Protein AF-A0A0D2PT07-F1 (afdb_monomer)

Solvent-accessible surface area (backbone atoms only — not comparable to full-atom values): 9244 Å² total; per-residue (Å²): 133,75,78,53,49,81,60,94,60,36,33,34,34,58,67,49,79,85,45,40,69,61,52,50,61,51,51,68,36,67,68,51,22,64,64,72,71,50,78,79,70,55,71,68,54,47,50,54,48,54,53,52,47,72,68,35,89,48,39,50,53,30,33,30,25,41,49,89,58,49,68,100,72,90,54,81,89,57,85,56,66,89,17,54,32,32,35,40,39,37,38,51,75,45,87,92,42,73,34,35,30,42,46,48,77,49,70,70,39,73,93,58,53,93,74,54,48,70,60,52,53,52,52,52,50,50,54,50,36,34,76,76,63,59,36,81,43,80,44,69,90,73,59,92,85,35,60,69,59,52,54,58,53,61,77,77,111

Mean predicted aligned error: 4.1 Å

Sequence (157 aa):
MGVSLEGQKVIMVPYMEAHVPKYHLWMQDPALLQATGSEPLSLQQEYDMQLSWNQDPLKKTFIILDKEMVGEKFVHVNPHVEAMVGDVNIYMNDLDDPQLAEVEIMIAEPKSRGKGLGKESVLMMMAYAVQNFRIHVFRAKIGASNGSSLRLQGDFL

Structure (mmCIF, N/CA/C/O backbone):
data_AF-A0A0D2PT07-F1
#
_entry.id   AF-A0A0D2PT07-F1
#
loop_
_atom_site.group_PDB
_atom_site.id
_atom_site.type_symbol
_atom_site.label_atom_id
_atom_site.label_alt_id
_atom_site.label_comp_id
_atom_site.label_asym_id
_atom_site.label_entity_id
_atom_site.label_seq_id
_atom_site.pdbx_PDB_ins_code
_atom_site.Cartn_x
_atom_site.Cartn_y
_atom_site.Cartn_z
_atom_site.occupancy
_atom_site.B_iso_or_equiv
_atom_site.auth_seq_id
_atom_site.auth_comp_id
_atom_site.auth_asym_id
_atom_site.auth_atom_id
_atom_site.pdbx_PDB_model_num
ATOM 1 N N . MET A 1 1 ? -3.272 8.995 -14.478 1.00 45.97 1 MET A N 1
ATOM 2 C CA . MET A 1 1 ? -4.200 9.003 -13.327 1.00 45.97 1 MET A CA 1
ATOM 3 C C . MET A 1 1 ? -4.766 7.605 -13.192 1.00 45.97 1 MET A C 1
ATOM 5 O O . MET A 1 1 ? -5.339 7.118 -14.158 1.00 45.97 1 MET A O 1
ATOM 9 N N . GLY A 1 2 ? -4.514 6.935 -12.067 1.00 62.28 2 GLY A N 1
ATOM 10 C CA . GLY A 1 2 ? -5.109 5.626 -11.792 1.00 62.28 2 GLY A CA 1
ATOM 11 C C . GLY A 1 2 ? -6.587 5.771 -11.434 1.00 62.28 2 GLY A C 1
ATOM 12 O O . GLY A 1 2 ? -6.987 6.784 -10.864 1.00 62.28 2 GLY A O 1
ATOM 13 N N . VAL A 1 3 ? -7.392 4.777 -11.793 1.00 82.50 3 VAL A N 1
ATOM 14 C CA . VAL A 1 3 ? -8.805 4.689 -11.406 1.00 82.50 3 VAL A CA 1
ATOM 15 C C . VAL A 1 3 ? -8.875 4.060 -10.013 1.00 82.50 3 VAL A C 1
ATOM 17 O O . VAL A 1 3 ? -8.131 3.120 -9.738 1.00 82.50 3 VAL A O 1
ATOM 20 N N . SER A 1 4 ? -9.727 4.573 -9.123 1.00 94.38 4 SER A N 1
ATOM 21 C CA . SER A 1 4 ? -9.978 3.924 -7.828 1.00 94.38 4 SER A CA 1
ATOM 22 C C . SER A 1 4 ? -10.775 2.633 -8.018 1.00 94.38 4 SER A C 1
ATOM 24 O O . SER A 1 4 ? -11.630 2.555 -8.897 1.00 94.38 4 SER A O 1
ATOM 26 N N . LEU A 1 5 ? -10.534 1.641 -7.169 1.00 95.44 5 LEU A N 1
ATOM 27 C CA . LEU A 1 5 ? -11.225 0.357 -7.195 1.00 95.44 5 LEU A CA 1
ATOM 28 C C . LEU A 1 5 ? -12.145 0.261 -5.983 1.00 95.44 5 LEU A C 1
ATOM 30 O O . LEU A 1 5 ? -11.706 0.466 -4.854 1.00 95.44 5 LEU A O 1
ATOM 34 N N . GLU A 1 6 ? -13.414 -0.060 -6.205 1.00 96.00 6 GLU A N 1
ATOM 35 C CA . GLU A 1 6 ? -14.400 -0.173 -5.133 1.00 96.00 6 GLU A CA 1
ATOM 36 C C . GLU A 1 6 ? -14.762 -1.629 -4.863 1.00 96.00 6 GLU A C 1
ATOM 38 O O . GLU A 1 6 ? -15.155 -2.369 -5.764 1.00 96.00 6 GLU A O 1
ATOM 43 N N . GLY A 1 7 ? -14.644 -2.017 -3.599 1.00 95.94 7 GLY A N 1
ATOM 44 C CA . GLY A 1 7 ? -15.118 -3.278 -3.061 1.00 95.94 7 GLY A CA 1
ATOM 45 C C . GLY A 1 7 ? -16.366 -3.097 -2.197 1.00 95.94 7 GLY A C 1
ATOM 46 O O . GLY A 1 7 ? -17.014 -2.040 -2.160 1.00 95.94 7 GLY A O 1
ATOM 47 N N . GLN A 1 8 ? -16.692 -4.162 -1.474 1.00 96.50 8 GLN A N 1
ATOM 48 C CA . GLN A 1 8 ? -17.765 -4.204 -0.495 1.00 96.50 8 GLN A CA 1
ATOM 49 C C . GLN A 1 8 ? -17.417 -3.404 0.767 1.00 96.50 8 GLN A C 1
ATOM 51 O O . GLN A 1 8 ? -18.233 -2.587 1.192 1.00 96.50 8 GLN A O 1
ATOM 56 N N . LYS A 1 9 ? -16.232 -3.616 1.359 1.00 96.88 9 LYS A N 1
ATOM 57 C CA . LYS A 1 9 ? -15.784 -2.929 2.589 1.00 96.88 9 LYS A CA 1
ATOM 58 C C . LYS A 1 9 ? -14.622 -1.971 2.359 1.00 96.88 9 LYS A C 1
ATOM 60 O O . LYS A 1 9 ? -14.362 -1.119 3.204 1.00 96.88 9 LYS A O 1
ATOM 65 N N . VAL A 1 10 ? -13.915 -2.123 1.244 1.00 97.81 10 VAL A N 1
ATOM 66 C CA . VAL A 1 10 ? -12.715 -1.347 0.925 1.00 97.81 10 VAL A CA 1
ATOM 67 C C . VAL A 1 10 ? -12.952 -0.475 -0.299 1.00 97.81 10 VAL A C 1
ATOM 69 O O . VAL A 1 10 ? -13.613 -0.884 -1.252 1.00 97.81 10 VAL A O 1
ATOM 72 N N . ILE A 1 11 ? -12.361 0.717 -0.299 1.00 97.75 11 ILE A N 1
ATOM 73 C CA . ILE A 1 11 ? -12.084 1.460 -1.529 1.00 97.75 11 ILE A CA 1
ATOM 74 C C . ILE A 1 11 ? -10.569 1.618 -1.649 1.00 97.75 11 ILE A C 1
ATOM 76 O O . ILE A 1 11 ? -9.919 2.029 -0.694 1.00 97.75 11 ILE A O 1
ATOM 80 N N . MET A 1 12 ? -9.993 1.281 -2.800 1.00 97.81 12 MET A N 1
ATOM 81 C CA . MET A 1 12 ? -8.566 1.445 -3.077 1.00 97.81 12 MET A CA 1
ATOM 82 C C . MET A 1 12 ? -8.366 2.649 -3.995 1.00 97.81 12 MET A C 1
ATOM 84 O O . MET A 1 12 ? -8.836 2.649 -5.133 1.00 97.81 12 MET A O 1
ATOM 88 N N . VAL A 1 13 ? -7.672 3.681 -3.521 1.00 97.38 13 VAL A N 1
ATOM 89 C CA . VAL A 1 13 ? -7.354 4.892 -4.297 1.00 97.38 13 VAL A CA 1
ATOM 90 C C . VAL A 1 13 ? -5.866 4.926 -4.649 1.00 97.38 13 VAL A C 1
ATOM 92 O O . VAL A 1 13 ? -5.064 4.377 -3.895 1.00 97.38 13 VAL A O 1
ATOM 95 N N . PRO A 1 14 ? -5.451 5.539 -5.773 1.00 96.12 14 PRO A N 1
ATOM 96 C CA . PRO A 1 14 ? -4.029 5.698 -6.074 1.00 96.12 14 PRO A CA 1
ATOM 97 C C . PRO A 1 14 ? -3.280 6.375 -4.920 1.00 96.12 14 PRO A C 1
ATOM 99 O O . PRO A 1 14 ? -3.836 7.242 -4.243 1.00 96.12 14 PRO A O 1
ATOM 102 N N . TYR A 1 15 ? -2.012 6.024 -4.706 1.00 96.88 15 TYR A N 1
ATOM 103 C CA . TYR A 1 15 ? -1.189 6.734 -3.729 1.00 96.88 15 TYR A CA 1
ATOM 104 C C . TYR A 1 15 ? -0.873 8.155 -4.223 1.00 96.88 15 TYR A C 1
ATOM 106 O O . TYR A 1 15 ? -0.338 8.354 -5.310 1.00 96.88 15 TYR A O 1
ATOM 114 N N . MET A 1 16 ? -1.227 9.168 -3.435 1.00 95.94 16 MET A N 1
ATOM 115 C CA . MET A 1 16 ? -1.197 10.587 -3.801 1.00 95.94 16 MET A CA 1
ATOM 116 C C . MET A 1 16 ? -0.335 11.326 -2.787 1.00 95.94 16 MET A C 1
ATOM 118 O O . MET A 1 16 ? -0.230 10.896 -1.642 1.00 95.94 16 MET A O 1
ATOM 122 N N . GLU A 1 17 ? 0.203 12.473 -3.187 1.00 97.00 17 GLU A N 1
ATOM 123 C CA . GLU A 1 17 ? 1.015 13.338 -2.325 1.00 97.00 17 GLU A CA 1
ATOM 124 C C . GLU A 1 17 ? 0.300 13.677 -1.002 1.00 97.00 17 GLU A C 1
ATOM 126 O O . GLU A 1 17 ? 0.893 13.603 0.069 1.00 97.00 17 GLU A O 1
ATOM 131 N N . ALA A 1 18 ? -1.014 13.926 -1.046 1.00 97.81 18 ALA A N 1
ATOM 132 C CA . ALA A 1 18 ? -1.830 14.228 0.135 1.00 97.81 18 ALA A CA 1
ATOM 133 C C . ALA A 1 18 ? -1.881 13.102 1.192 1.00 97.81 18 ALA A C 1
ATOM 135 O O . ALA A 1 18 ? -2.223 13.361 2.344 1.00 97.81 18 ALA A O 1
ATOM 136 N N . HIS A 1 19 ? -1.551 11.860 0.824 1.00 98.38 19 HIS A N 1
ATOM 137 C CA . HIS A 1 19 ? -1.497 10.725 1.750 1.00 98.38 19 HIS A CA 1
ATOM 138 C C . HIS A 1 19 ? -0.179 10.666 2.537 1.00 98.38 19 HIS A C 1
ATOM 140 O O . HIS A 1 19 ? -0.147 10.086 3.625 1.00 98.38 19 HIS A O 1
ATOM 146 N N . VAL A 1 20 ? 0.892 11.277 2.015 1.00 98.56 20 VAL A N 1
ATOM 147 C CA . VAL A 1 20 ? 2.257 11.170 2.552 1.00 98.56 20 VAL A CA 1
ATOM 148 C C . VAL A 1 20 ? 2.349 11.594 4.023 1.00 98.56 20 VAL A C 1
ATOM 150 O O . VAL A 1 20 ? 2.922 10.834 4.801 1.00 98.56 20 VAL A O 1
ATOM 153 N N . PRO A 1 21 ? 1.746 12.713 4.484 1.00 98.62 21 PRO A N 1
ATOM 154 C CA . PRO A 1 21 ? 1.834 13.092 5.894 1.00 98.62 21 PRO A CA 1
ATOM 155 C C . PRO A 1 21 ? 1.265 12.038 6.850 1.00 98.62 21 PRO A C 1
ATOM 157 O O . PRO A 1 21 ? 1.862 11.765 7.887 1.00 98.62 21 PRO A O 1
ATOM 160 N N . LYS A 1 22 ? 0.126 11.418 6.507 1.00 98.38 22 LYS A N 1
ATOM 161 C CA . LYS A 1 22 ? -0.481 10.372 7.343 1.00 98.38 22 LYS A CA 1
ATOM 162 C C . LYS A 1 22 ? 0.324 9.077 7.286 1.00 98.38 22 LYS A C 1
ATOM 164 O O . LYS A 1 22 ? 0.542 8.458 8.322 1.00 98.38 22 LYS A O 1
ATOM 169 N N . TYR A 1 23 ? 0.793 8.700 6.098 1.00 98.12 23 TYR A N 1
ATOM 170 C CA . TYR A 1 23 ? 1.650 7.531 5.916 1.00 98.12 23 TYR A CA 1
ATOM 171 C C . TYR A 1 23 ? 2.942 7.651 6.737 1.00 98.12 23 TYR A C 1
ATOM 173 O O . TYR A 1 23 ? 3.295 6.735 7.475 1.00 98.12 23 TYR A O 1
ATOM 181 N N . HIS A 1 24 ? 3.584 8.823 6.701 1.00 98.19 24 HIS A N 1
ATOM 182 C CA . HIS A 1 24 ? 4.773 9.118 7.494 1.00 98.19 24 HIS A CA 1
ATOM 183 C C . HIS A 1 24 ? 4.518 8.953 8.999 1.00 98.19 24 HIS A C 1
ATOM 185 O O . HIS A 1 24 ? 5.350 8.379 9.693 1.00 98.19 24 HIS A O 1
ATOM 191 N N . LEU A 1 25 ? 3.357 9.387 9.511 1.00 97.94 25 LEU A N 1
ATOM 192 C CA . LEU A 1 25 ? 2.992 9.164 10.917 1.00 97.94 25 LEU A CA 1
ATOM 193 C C . LEU A 1 25 ? 2.892 7.673 11.265 1.00 97.94 25 LEU A C 1
ATOM 195 O O . LEU A 1 25 ? 3.312 7.280 12.350 1.00 97.94 25 LEU A O 1
ATOM 199 N N . TRP A 1 26 ? 2.374 6.830 10.366 1.00 97.62 26 TRP A N 1
ATOM 200 C CA . TRP A 1 26 ? 2.376 5.379 10.576 1.00 97.62 26 TRP A CA 1
ATOM 201 C C . TRP A 1 26 ? 3.793 4.803 10.584 1.00 97.62 26 TRP A C 1
ATOM 203 O O . TRP A 1 26 ? 4.107 3.971 11.430 1.00 97.62 26 TRP A O 1
ATOM 213 N N . MET A 1 27 ? 4.668 5.276 9.696 1.00 97.06 27 MET A N 1
ATOM 214 C CA . MET A 1 27 ? 6.066 4.833 9.619 1.00 97.06 27 MET A CA 1
ATOM 215 C C . MET A 1 27 ? 6.952 5.370 10.756 1.00 97.06 27 MET A C 1
ATOM 217 O O . MET A 1 27 ? 8.147 5.093 10.788 1.00 97.06 27 MET A O 1
ATOM 221 N N . GLN A 1 28 ? 6.384 6.086 11.731 1.00 96.62 28 GLN A N 1
ATOM 222 C CA . GLN A 1 28 ? 7.047 6.368 13.008 1.00 96.62 28 GLN A CA 1
ATOM 223 C C . GLN A 1 28 ? 6.802 5.278 14.067 1.00 96.62 28 GLN A C 1
ATOM 225 O O . GLN A 1 28 ? 7.470 5.289 15.099 1.00 96.62 28 GLN A O 1
ATOM 230 N N . ASP A 1 29 ? 5.872 4.339 13.842 1.00 96.75 29 ASP A N 1
ATOM 231 C CA . ASP A 1 29 ? 5.606 3.223 14.758 1.00 96.75 29 ASP A CA 1
ATOM 232 C C . ASP A 1 29 ? 6.631 2.086 14.549 1.00 96.75 29 ASP A C 1
ATOM 234 O O . ASP A 1 29 ? 6.618 1.435 13.496 1.00 96.75 29 ASP A O 1
ATOM 238 N N . PRO A 1 30 ? 7.483 1.770 15.547 1.00 95.31 30 PRO A N 1
ATOM 239 C CA . PRO A 1 30 ? 8.466 0.693 15.439 1.00 95.31 30 PRO A CA 1
ATOM 240 C C . PRO A 1 30 ? 7.851 -0.680 15.152 1.00 95.31 30 PRO A C 1
ATOM 242 O O . PRO A 1 30 ? 8.476 -1.506 14.489 1.00 95.31 30 PRO A O 1
ATOM 245 N N . ALA A 1 31 ? 6.632 -0.943 15.636 1.00 92.38 31 ALA A N 1
ATOM 246 C CA . ALA A 1 31 ? 5.959 -2.212 15.392 1.00 92.38 31 ALA A CA 1
ATOM 247 C C . ALA A 1 31 ? 5.520 -2.343 13.928 1.00 92.38 31 ALA A C 1
ATOM 249 O O . ALA A 1 31 ? 5.577 -3.441 13.372 1.00 92.38 31 ALA A O 1
ATOM 250 N N . LEU A 1 32 ? 5.108 -1.236 13.296 1.00 93.62 32 LEU A N 1
ATOM 251 C CA . LEU A 1 32 ? 4.794 -1.216 11.867 1.00 93.62 32 LEU A CA 1
ATOM 252 C C . LEU A 1 32 ? 6.06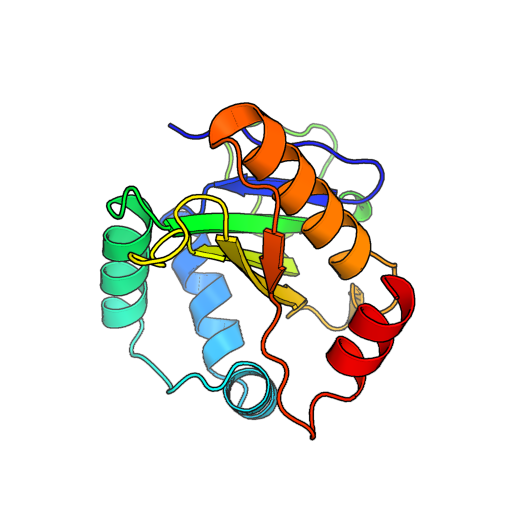1 -1.372 11.032 1.00 93.62 32 LEU A C 1
ATOM 254 O O . LEU A 1 32 ? 6.099 -2.282 10.211 1.00 93.62 32 LEU A O 1
ATOM 258 N N . LEU A 1 33 ? 7.107 -0.586 11.313 1.00 93.88 33 LEU A N 1
ATOM 259 C CA . LEU A 1 33 ? 8.404 -0.692 10.632 1.00 93.88 33 LEU A CA 1
ATOM 260 C C . LEU A 1 33 ? 8.953 -2.124 10.673 1.00 93.88 33 LEU A C 1
ATOM 262 O O . LEU A 1 33 ? 9.329 -2.686 9.646 1.00 93.88 33 LEU A O 1
ATOM 266 N N . GLN A 1 34 ? 8.919 -2.767 11.845 1.00 92.00 34 GLN A N 1
ATOM 267 C CA . GLN A 1 34 ? 9.346 -4.157 11.986 1.00 92.00 34 GLN A CA 1
ATOM 268 C C . GLN A 1 34 ? 8.465 -5.124 11.178 1.00 92.00 34 GLN A C 1
ATOM 270 O O . GLN A 1 34 ? 8.978 -6.065 10.572 1.00 92.00 34 GLN A O 1
ATOM 275 N N . ALA A 1 35 ? 7.143 -4.933 11.187 1.00 88.81 35 ALA A N 1
ATOM 276 C CA . ALA A 1 35 ? 6.205 -5.823 10.507 1.00 88.81 35 ALA A CA 1
ATOM 277 C C . ALA A 1 35 ? 6.273 -5.720 8.975 1.00 88.81 35 ALA A C 1
ATOM 279 O O . ALA A 1 35 ? 5.987 -6.715 8.302 1.00 88.81 35 ALA A O 1
ATOM 280 N N . THR A 1 36 ? 6.637 -4.548 8.448 1.00 89.31 36 THR A N 1
ATOM 281 C CA . THR A 1 36 ? 6.828 -4.287 7.013 1.00 89.31 36 THR A CA 1
ATOM 282 C C . THR A 1 36 ? 8.275 -4.478 6.557 1.00 89.31 36 THR A C 1
ATOM 284 O O . THR A 1 36 ? 8.522 -4.539 5.359 1.00 89.31 36 THR A O 1
ATOM 287 N N . GLY A 1 37 ? 9.233 -4.594 7.485 1.00 89.62 37 GLY A N 1
ATOM 288 C CA . GLY A 1 37 ? 10.663 -4.623 7.163 1.00 89.62 37 GLY A CA 1
ATOM 289 C C . GLY A 1 37 ? 11.186 -3.282 6.636 1.00 89.62 37 GLY A C 1
ATOM 290 O O . GLY A 1 37 ? 12.148 -3.265 5.871 1.00 89.62 37 GLY A O 1
ATOM 291 N N . SER A 1 38 ? 10.530 -2.180 7.008 1.00 91.31 38 SER A N 1
ATOM 292 C CA . SER A 1 38 ? 10.876 -0.825 6.577 1.00 91.31 38 SER A CA 1
ATOM 293 C C . SER A 1 38 ? 11.848 -0.160 7.548 1.00 91.31 38 SER A C 1
ATOM 295 O O . SER A 1 38 ? 11.809 -0.402 8.753 1.00 91.31 38 SER A O 1
ATOM 297 N N . GLU A 1 39 ? 12.656 0.757 7.025 1.00 92.88 39 GLU A N 1
ATOM 298 C CA . GLU A 1 39 ? 13.465 1.684 7.819 1.00 92.88 39 GLU A CA 1
ATOM 299 C C . GLU A 1 39 ? 12.742 3.035 7.945 1.00 92.88 39 GLU A C 1
ATOM 301 O O . GLU A 1 39 ? 12.020 3.427 7.023 1.00 92.88 39 GLU A O 1
ATOM 306 N N . PRO A 1 40 ? 12.923 3.773 9.054 1.00 95.25 40 PRO A N 1
ATOM 307 C CA . PRO A 1 40 ? 12.315 5.085 9.215 1.00 95.25 40 PRO A CA 1
ATOM 308 C C . PRO A 1 40 ? 12.902 6.083 8.209 1.00 95.25 40 PRO A C 1
ATOM 310 O O . PRO A 1 40 ? 14.120 6.191 8.047 1.00 95.25 40 PRO A O 1
ATOM 313 N N . LEU A 1 41 ? 12.028 6.863 7.578 1.00 97.38 41 LEU A N 1
ATOM 31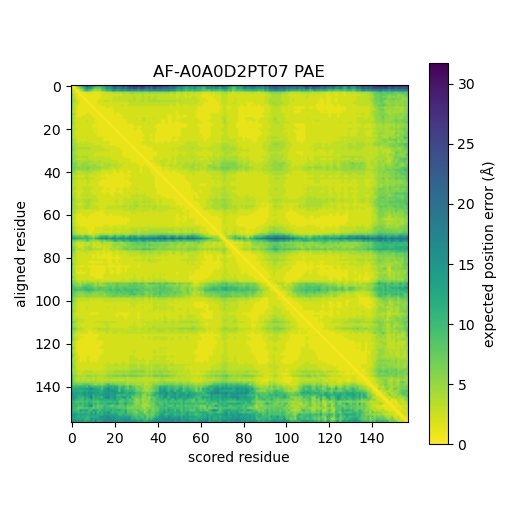4 C CA . LEU A 1 41 ? 12.392 7.914 6.632 1.00 97.38 41 LEU A CA 1
ATOM 315 C C . LEU A 1 41 ? 12.014 9.292 7.177 1.00 97.38 41 LEU A C 1
ATOM 317 O O . LEU A 1 41 ? 11.081 9.441 7.963 1.00 97.38 41 LEU A O 1
ATOM 321 N N . SER A 1 42 ? 12.726 10.331 6.743 1.00 98.12 42 SER A N 1
ATOM 322 C CA . SER A 1 42 ? 12.257 11.709 6.916 1.00 98.12 42 SER A CA 1
ATOM 323 C C . SER A 1 42 ? 11.034 11.970 6.035 1.00 98.12 42 SER A C 1
ATOM 325 O O . SER A 1 42 ? 10.872 11.352 4.985 1.00 98.12 42 SER A O 1
ATOM 327 N N . LEU A 1 43 ? 10.204 12.945 6.412 1.00 98.25 43 LEU A N 1
ATOM 328 C CA . LEU A 1 43 ? 9.022 13.309 5.625 1.00 98.25 43 LEU A CA 1
ATOM 329 C C . LEU A 1 43 ? 9.361 13.643 4.159 1.00 98.25 43 LEU A C 1
ATOM 331 O O . LEU A 1 43 ? 8.609 13.279 3.263 1.00 98.25 43 LEU A O 1
ATOM 335 N N . GLN A 1 44 ? 10.500 14.295 3.900 1.00 98.38 44 GLN A N 1
ATOM 336 C CA . GLN A 1 44 ? 10.933 14.581 2.528 1.00 98.38 44 GLN A CA 1
ATOM 337 C C . GLN A 1 44 ? 11.256 13.297 1.753 1.00 98.38 44 GLN A C 1
ATOM 339 O O . GLN A 1 44 ? 10.839 13.155 0.609 1.00 98.38 44 GLN A O 1
ATOM 344 N N . GLN A 1 45 ? 11.936 12.339 2.386 1.00 98.19 45 GLN A N 1
ATOM 345 C CA . GLN A 1 45 ? 12.217 11.043 1.765 1.00 98.19 45 GLN A CA 1
ATOM 346 C C . GLN A 1 45 ? 10.933 10.256 1.470 1.00 98.19 45 GLN A C 1
ATOM 348 O O . GLN A 1 45 ? 10.887 9.553 0.468 1.00 98.19 45 GLN A O 1
ATOM 353 N N . GLU A 1 46 ? 9.883 10.390 2.286 1.00 98.12 46 GLU A N 1
ATOM 354 C CA . GLU A 1 46 ? 8.574 9.780 2.000 1.00 98.12 46 GLU A CA 1
ATOM 355 C C . GLU A 1 46 ? 7.920 10.380 0.746 1.00 98.12 46 GLU A C 1
ATOM 357 O O . GLU A 1 46 ? 7.364 9.643 -0.070 1.00 98.12 46 GLU A O 1
ATOM 362 N N . TYR A 1 47 ? 8.027 11.700 0.542 1.00 98.44 47 TYR A N 1
ATOM 363 C CA . TYR A 1 47 ? 7.590 12.338 -0.707 1.00 98.44 47 TYR A CA 1
ATOM 364 C C . TYR A 1 47 ? 8.392 11.832 -1.911 1.00 98.44 47 TYR A C 1
ATOM 366 O O . TYR A 1 47 ? 7.808 11.485 -2.939 1.00 98.44 47 TYR A O 1
ATOM 374 N N . ASP A 1 48 ? 9.716 11.734 -1.777 1.00 98.06 48 ASP A N 1
ATOM 375 C CA . ASP A 1 48 ? 10.586 11.243 -2.849 1.00 98.06 48 ASP A CA 1
ATOM 376 C C . ASP A 1 48 ? 10.259 9.775 -3.198 1.00 98.06 48 ASP A C 1
ATOM 378 O O . ASP A 1 48 ? 10.149 9.412 -4.374 1.00 98.06 48 ASP A O 1
ATOM 382 N N . MET A 1 49 ? 10.019 8.935 -2.182 1.00 96.31 49 MET A N 1
ATOM 383 C CA . MET A 1 49 ? 9.589 7.544 -2.353 1.00 96.31 49 MET A CA 1
ATOM 384 C C . MET A 1 49 ? 8.222 7.455 -3.027 1.00 96.31 49 MET A C 1
ATOM 386 O O . MET A 1 49 ? 8.081 6.727 -4.011 1.00 96.31 49 MET A O 1
ATOM 390 N N . GLN A 1 50 ? 7.236 8.227 -2.565 1.00 97.06 50 GLN A N 1
ATOM 391 C CA . GLN A 1 50 ? 5.900 8.267 -3.157 1.00 97.06 50 GLN A CA 1
ATOM 392 C C . GLN A 1 50 ? 5.941 8.638 -4.644 1.00 97.06 50 GLN A C 1
ATOM 394 O O . GLN A 1 50 ? 5.260 8.001 -5.455 1.00 97.06 50 GLN A O 1
ATOM 399 N N . LEU A 1 51 ? 6.761 9.624 -5.016 1.00 96.81 51 LEU A N 1
ATOM 400 C CA . LEU A 1 51 ? 6.952 10.009 -6.410 1.00 96.81 51 LEU A CA 1
ATOM 401 C C . LEU A 1 51 ? 7.592 8.873 -7.216 1.00 96.81 51 LEU A C 1
ATOM 403 O O . LEU A 1 51 ? 7.091 8.534 -8.290 1.00 96.81 51 LEU A O 1
ATOM 407 N N . SER A 1 52 ? 8.652 8.255 -6.685 1.00 96.44 52 SER A N 1
ATOM 408 C CA . SER A 1 52 ? 9.352 7.151 -7.351 1.00 96.44 52 SER A CA 1
ATOM 409 C C . SER A 1 52 ? 8.432 5.951 -7.613 1.00 96.44 52 SER A C 1
ATOM 411 O O . SER A 1 52 ? 8.403 5.424 -8.723 1.00 96.44 52 SER A O 1
ATOM 413 N N . TRP A 1 53 ? 7.598 5.571 -6.638 1.00 94.56 53 TRP A N 1
ATOM 414 C CA . TRP A 1 53 ? 6.676 4.439 -6.760 1.00 94.56 53 TRP A CA 1
ATOM 415 C C . TRP A 1 53 ? 5.565 4.706 -7.771 1.00 94.56 53 TRP A C 1
ATOM 417 O O . TRP A 1 53 ? 5.143 3.796 -8.477 1.00 94.56 53 TRP A O 1
ATOM 427 N N . ASN A 1 54 ? 5.103 5.953 -7.869 1.00 92.56 54 ASN A N 1
ATOM 428 C CA . ASN A 1 54 ? 4.101 6.338 -8.857 1.00 92.56 54 ASN A CA 1
ATOM 429 C C . ASN A 1 54 ? 4.637 6.371 -10.292 1.00 92.56 54 ASN A C 1
ATOM 431 O O . ASN A 1 54 ? 3.860 6.213 -11.236 1.00 92.56 54 ASN A O 1
ATOM 435 N N . GLN A 1 55 ? 5.937 6.608 -10.464 1.00 93.75 55 GLN A N 1
ATOM 436 C CA . GLN A 1 55 ? 6.589 6.642 -11.773 1.00 93.75 55 GLN A CA 1
ATOM 437 C C . GLN A 1 55 ? 7.047 5.259 -12.247 1.00 93.75 55 GLN A C 1
ATOM 439 O O . GLN A 1 55 ? 7.265 5.073 -13.444 1.00 93.75 55 GLN A O 1
ATOM 444 N N . ASP A 1 56 ? 7.157 4.288 -11.341 1.00 94.81 56 ASP A N 1
ATOM 445 C CA . ASP A 1 56 ? 7.555 2.927 -11.673 1.00 94.81 56 ASP A CA 1
ATOM 446 C C . ASP A 1 56 ? 6.430 2.188 -12.441 1.00 94.81 56 ASP A C 1
ATOM 448 O O . ASP A 1 56 ? 5.323 1.977 -11.922 1.00 94.81 56 ASP A O 1
ATOM 452 N N . PRO A 1 57 ? 6.663 1.773 -13.702 1.00 92.25 57 PRO A N 1
ATOM 453 C CA . PRO A 1 57 ? 5.664 1.043 -14.473 1.00 92.25 57 PRO A CA 1
ATOM 454 C C . PRO A 1 57 ? 5.383 -0.355 -13.904 1.00 92.25 57 PRO A C 1
ATOM 456 O O . PRO A 1 57 ? 4.258 -0.832 -14.061 1.00 92.25 57 PRO A O 1
ATOM 459 N N . LEU A 1 58 ? 6.352 -0.971 -13.219 1.00 93.88 58 LEU A N 1
ATOM 460 C CA . LEU A 1 58 ? 6.293 -2.326 -12.667 1.00 93.88 58 LEU A CA 1
ATOM 461 C C . LEU A 1 58 ? 5.801 -2.363 -11.218 1.00 93.88 58 LEU A C 1
ATOM 463 O O . LEU A 1 58 ? 5.578 -3.446 -10.680 1.00 93.88 58 LEU A O 1
ATOM 467 N N . LYS A 1 59 ? 5.580 -1.203 -10.594 1.00 95.25 59 LYS A N 1
ATOM 468 C CA . LYS A 1 59 ? 4.953 -1.089 -9.276 1.00 95.25 59 LYS A CA 1
ATOM 469 C C . LYS A 1 59 ? 3.575 -0.447 -9.384 1.00 95.25 59 LYS A C 1
ATOM 471 O O . LYS A 1 59 ? 3.352 0.477 -10.171 1.00 95.25 59 LYS A O 1
ATOM 476 N N . LYS A 1 60 ? 2.618 -0.920 -8.587 1.00 96.31 60 LYS A N 1
ATOM 477 C CA . LYS A 1 60 ? 1.367 -0.191 -8.330 1.00 96.31 60 LYS A CA 1
ATOM 478 C C . LYS A 1 60 ? 1.106 -0.169 -6.834 1.00 96.31 60 LYS A C 1
ATOM 480 O O . LYS A 1 60 ? 1.130 -1.210 -6.186 1.00 96.31 60 LYS A O 1
ATOM 485 N N . THR A 1 61 ? 0.828 1.021 -6.316 1.00 96.44 61 THR A N 1
ATOM 486 C CA . THR A 1 61 ? 0.497 1.242 -4.908 1.00 96.44 61 THR A CA 1
ATOM 487 C C . THR A 1 61 ? -0.870 1.893 -4.818 1.00 96.44 61 THR A C 1
ATOM 489 O O . THR A 1 61 ? -1.122 2.927 -5.444 1.00 96.44 61 THR A O 1
ATOM 492 N N . PHE A 1 62 ? -1.741 1.297 -4.014 1.00 97.94 62 PHE A N 1
ATOM 493 C CA . PHE A 1 62 ? -3.019 1.886 -3.652 1.00 97.94 62 PHE A CA 1
ATOM 494 C C . PHE A 1 62 ? -3.093 2.099 -2.150 1.00 97.94 62 PHE A C 1
ATOM 496 O O . PHE A 1 62 ? -2.678 1.247 -1.368 1.00 97.94 62 PHE A O 1
ATOM 503 N N . ILE A 1 63 ? -3.697 3.213 -1.761 1.00 98.31 63 ILE A N 1
ATOM 504 C CA . ILE A 1 63 ? -4.140 3.453 -0.398 1.00 98.31 63 ILE A CA 1
ATOM 505 C C . ILE A 1 63 ? -5.495 2.790 -0.194 1.00 98.31 63 ILE A C 1
ATOM 507 O O . ILE A 1 63 ? -6.401 2.912 -1.020 1.00 98.31 63 ILE A O 1
ATOM 511 N N . ILE A 1 64 ? -5.623 2.096 0.927 1.00 98.56 64 ILE A N 1
ATOM 512 C CA . ILE A 1 64 ? -6.832 1.406 1.357 1.00 98.56 64 ILE A CA 1
ATOM 513 C C . ILE A 1 64 ? -7.638 2.367 2.215 1.00 98.56 64 ILE A C 1
ATOM 515 O O . ILE A 1 64 ? -7.146 2.864 3.230 1.00 98.56 64 ILE A O 1
ATOM 519 N N . LEU A 1 65 ? -8.887 2.583 1.828 1.00 98.31 65 LEU A N 1
ATOM 520 C CA . LEU A 1 65 ? -9.886 3.294 2.607 1.00 98.31 65 LEU A CA 1
ATOM 521 C C . LEU A 1 65 ? -10.827 2.286 3.273 1.00 98.31 65 LEU A C 1
ATOM 523 O O . LEU A 1 65 ? -11.315 1.360 2.617 1.00 98.31 65 LEU A O 1
ATOM 527 N N . ASP A 1 66 ? -11.111 2.482 4.560 1.00 97.62 66 ASP A N 1
ATOM 528 C CA . ASP A 1 66 ? -12.206 1.788 5.247 1.00 97.62 66 ASP A CA 1
ATOM 529 C C . ASP A 1 66 ? -13.519 2.463 4.840 1.00 97.62 66 ASP A C 1
ATOM 531 O O . ASP A 1 66 ? -13.749 3.630 5.164 1.00 97.62 66 ASP A O 1
ATOM 535 N N . LYS A 1 67 ? -14.372 1.752 4.094 1.00 95.69 67 LYS A N 1
ATOM 536 C CA . LYS A 1 67 ? -15.599 2.318 3.513 1.00 95.69 67 LYS A CA 1
ATOM 537 C C . LYS A 1 67 ? -16.581 2.809 4.580 1.00 95.69 67 LYS A C 1
ATOM 539 O O . LYS A 1 67 ? -17.352 3.718 4.302 1.00 95.69 67 LYS A O 1
ATOM 544 N N . GLU A 1 68 ? -16.516 2.274 5.802 1.00 94.69 68 GLU A N 1
ATOM 545 C CA . GLU A 1 68 ? -17.307 2.756 6.947 1.00 94.69 68 GLU A CA 1
ATOM 546 C C . GLU A 1 68 ? -16.872 4.149 7.432 1.00 94.69 68 GLU A C 1
ATOM 548 O O . GLU A 1 68 ? -17.623 4.824 8.131 1.00 94.69 68 GLU A O 1
ATOM 553 N N . MET A 1 69 ? -15.650 4.571 7.094 1.00 94.56 69 MET A N 1
ATOM 554 C CA . MET A 1 69 ? -15.075 5.864 7.475 1.00 94.56 69 MET A CA 1
ATOM 555 C C . MET A 1 69 ? -15.153 6.909 6.359 1.00 94.56 69 MET A C 1
ATOM 557 O O . MET A 1 69 ? -14.851 8.077 6.600 1.00 94.56 69 MET A O 1
ATOM 561 N N . VAL A 1 70 ? -15.546 6.506 5.149 1.00 91.88 70 VAL A N 1
ATOM 562 C CA . VAL A 1 70 ? -15.802 7.435 4.047 1.00 91.88 70 VAL A CA 1
ATOM 563 C C . VAL A 1 70 ? -17.111 8.165 4.346 1.00 91.88 70 VAL A C 1
ATOM 565 O O . VAL A 1 70 ? -18.114 7.537 4.679 1.00 91.88 70 VAL A O 1
ATOM 568 N N . GLY A 1 71 ? -17.096 9.499 4.259 1.00 81.81 71 GLY A N 1
ATOM 569 C CA . GLY A 1 71 ? -18.285 10.331 4.464 1.00 81.81 71 GLY A CA 1
ATOM 570 C C . GLY A 1 71 ? -19.388 10.089 3.422 1.00 81.81 71 GLY A C 1
ATOM 571 O O . GLY A 1 71 ? -19.363 9.132 2.655 1.00 81.81 71 GLY A O 1
ATOM 572 N N . GLU A 1 72 ? -20.372 10.990 3.354 1.00 74.56 72 GLU A N 1
ATOM 573 C CA . GLU A 1 72 ? -21.629 10.735 2.626 1.00 74.56 72 GLU A CA 1
ATOM 574 C C . GLU A 1 72 ? -21.475 10.361 1.139 1.00 74.56 72 GLU A C 1
ATOM 576 O O . GLU A 1 72 ? -22.320 9.634 0.613 1.00 74.56 72 GLU A O 1
ATOM 581 N N . LYS A 1 73 ? -20.431 10.834 0.440 1.00 84.94 73 LYS A N 1
ATOM 582 C CA . LYS A 1 73 ? -20.172 10.459 -0.960 1.00 84.94 73 LYS A CA 1
ATOM 583 C C . LYS A 1 73 ? -18.689 10.283 -1.256 1.00 84.94 73 LYS A C 1
ATOM 585 O O . LYS A 1 73 ? -17.897 11.213 -1.112 1.00 84.94 73 LYS A O 1
ATOM 590 N N . PHE A 1 74 ? -18.348 9.107 -1.776 1.00 90.44 74 PHE A N 1
ATOM 591 C CA . PHE A 1 74 ? -17.041 8.856 -2.363 1.00 90.44 74 PHE A CA 1
ATOM 592 C C . PHE A 1 74 ? -16.881 9.624 -3.683 1.00 90.44 74 PHE A C 1
ATOM 594 O O . PHE A 1 74 ? -17.783 9.670 -4.519 1.00 90.44 74 PHE A O 1
ATOM 601 N N . VAL A 1 75 ? -15.709 10.228 -3.863 1.00 90.69 75 VAL A N 1
ATOM 602 C CA . VAL A 1 75 ? -15.312 10.952 -5.076 1.00 90.69 75 VAL A CA 1
ATOM 603 C C . VAL A 1 75 ? -13.926 10.459 -5.473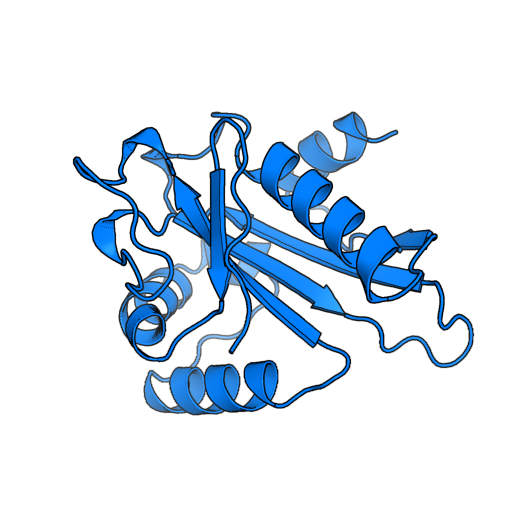 1.00 90.69 75 VAL A C 1
ATOM 605 O O . VAL A 1 75 ? -12.975 10.691 -4.734 1.00 90.69 75 VAL A O 1
ATOM 608 N N . HIS A 1 76 ? -13.799 9.815 -6.635 1.00 86.75 76 HIS A N 1
ATOM 609 C CA . HIS A 1 76 ? -12.569 9.132 -7.076 1.00 86.75 76 HIS A CA 1
ATOM 610 C C . HIS A 1 76 ? -11.294 9.990 -7.060 1.00 86.75 76 HIS A C 1
ATOM 612 O O . HIS A 1 76 ? -10.200 9.464 -6.875 1.00 86.75 76 HIS A O 1
ATOM 618 N N . VAL A 1 77 ? -11.425 11.299 -7.288 1.00 86.31 77 VAL A N 1
ATOM 619 C CA . VAL A 1 77 ? -10.287 12.229 -7.377 1.00 86.31 77 VAL A CA 1
ATOM 620 C C . VAL A 1 77 ? -9.856 12.802 -6.026 1.00 86.31 77 VAL A C 1
ATOM 622 O O . VAL A 1 77 ? -8.805 13.429 -5.947 1.00 86.31 77 VAL A O 1
ATOM 625 N N . ASN A 1 78 ? -10.661 12.622 -4.978 1.00 91.38 78 ASN A N 1
ATOM 626 C CA . ASN A 1 78 ? -10.325 13.080 -3.635 1.00 91.38 78 ASN A CA 1
ATOM 627 C C . ASN A 1 78 ? -9.472 12.002 -2.934 1.00 91.38 78 ASN A C 1
ATOM 629 O O . ASN A 1 78 ? -9.790 10.820 -3.067 1.00 91.38 78 ASN A O 1
ATOM 633 N N . PRO A 1 79 ? -8.410 12.363 -2.194 1.00 93.50 79 PRO A N 1
ATOM 634 C CA . PRO A 1 79 ? -7.632 11.406 -1.406 1.00 93.50 79 PRO A CA 1
ATOM 635 C C . PRO A 1 79 ? -8.417 10.702 -0.281 1.00 93.50 79 PRO A C 1
ATOM 637 O O . PRO A 1 79 ? -8.147 9.541 0.001 1.00 93.50 79 PRO A O 1
ATOM 640 N N . HIS A 1 80 ? -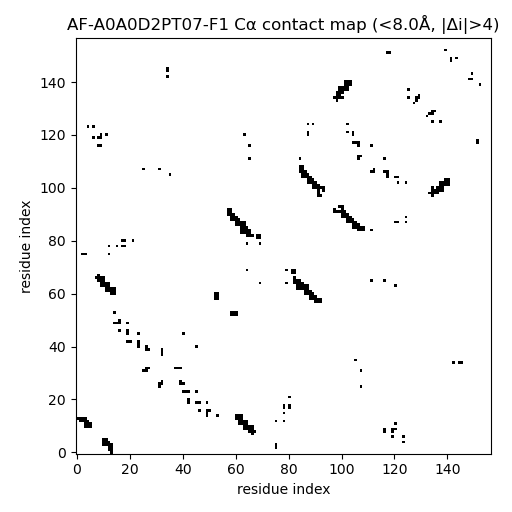9.397 11.360 0.356 1.00 96.12 80 HIS A N 1
ATOM 641 C CA . HIS A 1 80 ? -10.114 10.822 1.539 1.00 96.12 80 HIS A CA 1
ATOM 642 C C . HIS A 1 80 ? -9.161 10.368 2.667 1.00 96.12 80 HIS A C 1
ATOM 644 O O . HIS A 1 80 ? -9.268 9.265 3.214 1.00 96.12 80 HIS A O 1
ATOM 650 N N . VAL A 1 81 ? -8.193 11.222 3.022 1.00 96.81 81 VAL A N 1
ATOM 651 C CA . VAL A 1 81 ? -7.152 10.951 4.040 1.00 96.81 81 VAL A CA 1
ATOM 652 C C . VAL A 1 81 ? -7.754 10.557 5.400 1.00 96.81 81 VAL A C 1
ATOM 654 O O . VAL A 1 81 ? -7.172 9.777 6.162 1.00 96.81 81 VAL A O 1
ATOM 657 N N . GLU A 1 82 ? -8.945 11.056 5.720 1.00 95.50 82 GLU A N 1
ATOM 658 C CA . GLU A 1 82 ? -9.703 10.709 6.920 1.00 95.50 82 GLU A CA 1
ATOM 659 C C . GLU A 1 82 ? -10.094 9.224 6.975 1.00 95.50 82 GLU A C 1
ATOM 661 O O . GLU A 1 82 ? -10.097 8.639 8.060 1.00 95.50 82 GLU A O 1
ATOM 666 N N . ALA A 1 83 ? -10.337 8.605 5.815 1.00 97.19 83 ALA A N 1
ATOM 667 C CA . ALA A 1 83 ? -10.748 7.212 5.666 1.00 97.19 83 ALA A CA 1
ATOM 668 C C . ALA A 1 83 ? -9.582 6.250 5.376 1.00 97.19 83 ALA A C 1
ATOM 670 O O . ALA A 1 83 ? -9.777 5.038 5.393 1.00 97.19 83 ALA A O 1
ATOM 671 N N . MET A 1 84 ? -8.375 6.767 5.124 1.00 97.69 84 MET A N 1
ATOM 672 C CA . MET A 1 84 ? -7.163 5.985 4.852 1.00 97.69 84 MET A CA 1
ATOM 673 C C . MET A 1 84 ? -6.767 5.111 6.052 1.00 97.69 84 MET A C 1
ATOM 675 O O . MET A 1 84 ? -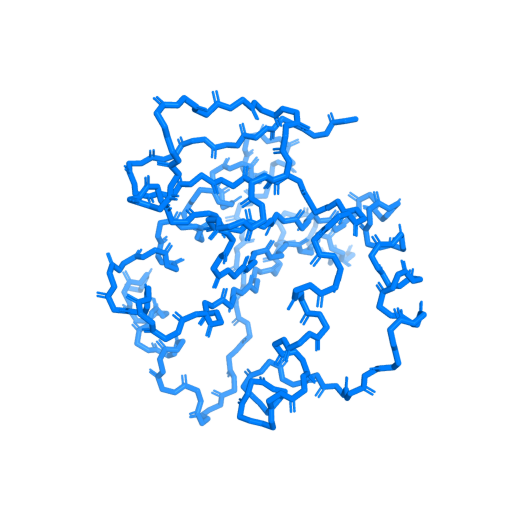6.595 5.626 7.158 1.00 97.69 84 MET A O 1
ATOM 679 N N . VAL A 1 85 ? -6.597 3.803 5.833 1.00 98.44 85 VAL A N 1
ATOM 680 C CA . VAL A 1 85 ? -6.309 2.808 6.889 1.00 98.44 85 VAL A CA 1
ATOM 681 C C . VAL A 1 85 ? -5.103 1.914 6.637 1.00 98.44 85 VAL A C 1
ATOM 683 O O . VAL A 1 85 ? -4.664 1.210 7.547 1.00 98.44 85 VAL A O 1
ATOM 686 N N . GLY A 1 86 ? -4.568 1.929 5.422 1.00 98.06 86 GLY A N 1
ATOM 687 C CA . GLY A 1 86 ? -3.393 1.162 5.043 1.00 98.06 86 GLY A CA 1
ATOM 688 C C . GLY A 1 86 ? -3.092 1.304 3.560 1.00 98.06 86 GLY A C 1
ATOM 689 O O . GLY A 1 86 ? -3.600 2.218 2.907 1.00 98.06 86 GLY A O 1
ATOM 690 N N . ASP A 1 87 ? -2.321 0.375 3.023 1.00 97.94 87 ASP A N 1
ATOM 691 C CA . ASP A 1 87 ? -1.928 0.341 1.620 1.00 97.94 87 ASP A CA 1
ATOM 692 C C . ASP A 1 87 ? -1.731 -1.095 1.124 1.00 97.94 87 ASP A C 1
ATOM 694 O O . ASP A 1 87 ? -1.523 -2.033 1.898 1.00 97.94 87 ASP A O 1
ATOM 698 N N . VAL A 1 88 ? -1.833 -1.256 -0.192 1.00 97.38 88 VAL A N 1
ATOM 699 C CA . VAL A 1 88 ? -1.496 -2.484 -0.906 1.00 97.38 88 VAL A CA 1
ATOM 700 C C . VAL A 1 88 ? -0.552 -2.146 -2.054 1.00 97.38 88 VAL A C 1
ATOM 702 O O . VAL A 1 88 ? -0.805 -1.230 -2.844 1.00 97.38 88 VAL A O 1
ATOM 705 N N . ASN A 1 89 ? 0.531 -2.905 -2.154 1.00 96.69 89 ASN A N 1
ATOM 706 C CA . ASN A 1 89 ? 1.530 -2.784 -3.205 1.00 96.69 89 ASN A CA 1
ATOM 707 C C . ASN A 1 89 ? 1.539 -4.053 -4.044 1.00 96.69 89 ASN A C 1
ATOM 709 O O . ASN A 1 89 ? 1.360 -5.152 -3.522 1.00 96.69 89 ASN A O 1
ATOM 713 N N . ILE A 1 90 ? 1.792 -3.895 -5.337 1.00 96.00 90 ILE A N 1
ATOM 714 C CA . ILE A 1 90 ? 2.140 -4.997 -6.224 1.00 96.00 90 ILE A CA 1
ATOM 715 C C . ILE A 1 90 ? 3.397 -4.652 -7.017 1.00 96.00 90 ILE A C 1
ATOM 717 O O . ILE A 1 90 ? 3.527 -3.529 -7.512 1.00 96.00 90 ILE A O 1
ATOM 721 N N . TYR A 1 91 ? 4.298 -5.624 -7.140 1.00 95.81 91 TYR A N 1
ATOM 722 C CA . TYR A 1 91 ? 5.548 -5.536 -7.890 1.00 95.81 91 TYR A CA 1
ATOM 723 C C . TYR A 1 91 ? 5.562 -6.613 -8.972 1.00 95.81 91 TYR A C 1
ATOM 725 O O . TYR A 1 91 ? 5.364 -7.788 -8.681 1.00 95.81 91 TYR A O 1
ATOM 733 N N . MET A 1 92 ? 5.790 -6.205 -10.215 1.00 94.25 92 MET A N 1
ATOM 734 C CA . MET A 1 92 ? 5.754 -7.040 -11.422 1.00 94.25 92 MET A CA 1
ATOM 735 C C . MET A 1 92 ? 7.128 -7.015 -12.103 1.00 94.25 92 MET A C 1
ATOM 737 O O . MET A 1 92 ? 7.251 -6.695 -13.281 1.00 94.25 92 MET A O 1
ATOM 741 N N . ASN A 1 93 ? 8.182 -7.225 -11.318 1.00 89.44 93 ASN A N 1
ATOM 742 C CA . ASN A 1 93 ? 9.573 -7.014 -11.722 1.00 89.44 93 ASN A CA 1
ATOM 743 C C . ASN A 1 93 ? 10.394 -8.309 -11.814 1.00 89.44 93 ASN A C 1
ATOM 745 O O . ASN A 1 93 ? 11.622 -8.240 -11.875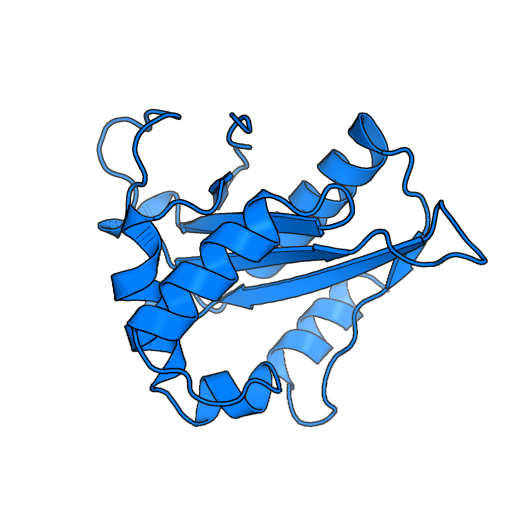 1.00 89.44 93 ASN A O 1
ATOM 749 N N . ASP A 1 94 ? 9.735 -9.470 -11.833 1.00 87.62 94 ASP A N 1
ATOM 750 C CA . ASP A 1 94 ? 10.407 -10.742 -12.077 1.00 87.62 94 ASP A CA 1
ATOM 751 C C . ASP A 1 94 ? 10.752 -10.861 -13.572 1.00 87.62 94 ASP A C 1
ATOM 753 O O . ASP A 1 94 ? 9.878 -10.855 -14.442 1.00 87.62 94 ASP A O 1
ATOM 757 N N . LEU A 1 95 ? 12.053 -10.876 -13.871 1.00 83.12 95 LEU A N 1
ATOM 758 C CA . LEU A 1 95 ? 12.562 -10.925 -15.244 1.00 83.12 95 LEU A CA 1
ATOM 759 C C . LEU A 1 95 ? 12.458 -12.328 -15.854 1.00 83.12 95 LEU A C 1
ATOM 761 O O . LEU A 1 95 ? 12.438 -12.447 -17.080 1.00 83.12 95 LEU A O 1
ATOM 765 N N . ASP A 1 96 ? 12.398 -13.362 -15.014 1.00 89.25 96 ASP A N 1
ATOM 766 C CA . ASP A 1 96 ? 12.333 -14.757 -15.439 1.00 89.25 96 ASP A CA 1
ATOM 767 C C . ASP A 1 96 ? 10.875 -15.213 -15.613 1.00 89.25 96 ASP A C 1
ATOM 769 O O . ASP A 1 96 ? 10.583 -16.017 -16.502 1.00 89.25 96 ASP A O 1
ATOM 773 N N . ASP A 1 97 ? 9.947 -14.658 -14.823 1.00 90.00 97 ASP A N 1
ATOM 774 C CA . ASP A 1 97 ? 8.505 -14.887 -14.955 1.00 90.00 97 ASP A CA 1
ATOM 775 C C . ASP A 1 97 ? 7.691 -13.576 -14.984 1.00 90.00 97 ASP A C 1
ATOM 777 O O . ASP A 1 97 ? 7.196 -13.113 -13.953 1.00 90.00 97 ASP A O 1
ATOM 781 N N . PRO A 1 98 ? 7.435 -13.007 -16.178 1.00 88.25 98 PRO A N 1
ATOM 782 C CA . PRO A 1 98 ? 6.619 -11.801 -16.335 1.00 88.25 98 PRO A CA 1
ATOM 783 C C . PRO A 1 98 ? 5.157 -11.939 -15.872 1.00 88.25 98 PRO A C 1
ATOM 785 O O . PRO A 1 98 ? 4.436 -10.943 -15.840 1.00 88.25 98 PRO A O 1
ATOM 788 N N . GLN A 1 99 ? 4.684 -13.157 -15.579 1.00 91.88 99 GLN A N 1
ATOM 789 C CA . GLN A 1 99 ? 3.334 -13.417 -15.069 1.00 91.88 99 GLN A CA 1
ATOM 790 C C . GLN A 1 99 ? 3.301 -13.552 -13.542 1.00 91.88 99 GLN A C 1
ATOM 792 O O . GLN A 1 99 ? 2.215 -13.752 -12.982 1.00 91.88 99 GLN A O 1
ATOM 797 N N . LEU A 1 100 ? 4.457 -13.445 -12.878 1.00 94.56 100 LEU A N 1
ATOM 798 C CA . LEU A 1 100 ? 4.592 -13.439 -11.431 1.00 94.56 100 LEU A CA 1
ATOM 799 C C . LEU A 1 100 ? 4.565 -12.008 -10.894 1.00 94.56 100 LEU A C 1
ATOM 801 O O . LEU A 1 100 ? 5.261 -11.119 -11.383 1.00 94.56 100 LEU A O 1
ATOM 805 N N . ALA A 1 101 ? 3.790 -11.797 -9.832 1.00 96.19 101 ALA A N 1
ATOM 806 C CA . ALA A 1 101 ? 3.839 -10.564 -9.064 1.00 96.19 101 ALA A CA 1
ATOM 807 C C . ALA A 1 101 ? 3.935 -10.815 -7.559 1.00 96.19 101 ALA A C 1
ATOM 809 O O . ALA A 1 101 ? 3.345 -11.752 -7.017 1.00 96.19 101 ALA A O 1
ATOM 810 N N . GLU A 1 102 ? 4.641 -9.929 -6.869 1.00 95.75 102 GLU A N 1
ATOM 811 C CA . GLU A 1 102 ? 4.680 -9.881 -5.412 1.00 95.75 102 GLU A CA 1
ATOM 812 C C . GLU A 1 102 ? 3.640 -8.888 -4.897 1.00 95.75 102 GLU A C 1
ATOM 814 O O . GLU A 1 102 ? 3.598 -7.755 -5.367 1.00 95.75 102 GLU A O 1
ATOM 819 N N . VAL A 1 103 ? 2.804 -9.303 -3.944 1.00 95.62 103 VAL A N 1
ATOM 820 C CA . VAL A 1 103 ? 1.789 -8.460 -3.303 1.00 95.62 103 VAL A CA 1
ATOM 821 C C . VAL A 1 103 ? 2.145 -8.266 -1.834 1.00 95.62 103 VAL A C 1
ATOM 823 O O . VAL A 1 103 ? 2.365 -9.231 -1.099 1.00 95.62 103 VAL A O 1
ATOM 826 N N . GLU A 1 104 ? 2.143 -7.011 -1.400 1.00 95.06 104 GLU A N 1
ATOM 827 C CA . GLU A 1 104 ? 2.369 -6.604 -0.014 1.00 95.06 104 GLU A CA 1
ATOM 828 C C . GLU A 1 104 ? 1.177 -5.789 0.487 1.00 95.06 104 GLU A C 1
ATOM 830 O O . GLU A 1 104 ? 0.553 -5.045 -0.269 1.00 95.06 104 GLU A O 1
ATOM 835 N N . ILE A 1 105 ? 0.843 -5.939 1.767 1.00 95.12 105 ILE A N 1
ATOM 836 C CA . ILE A 1 105 ? -0.354 -5.353 2.373 1.00 95.12 105 ILE A CA 1
ATOM 837 C C . ILE A 1 105 ? -0.052 -4.894 3.794 1.00 95.12 105 ILE A C 1
ATOM 839 O O . ILE A 1 105 ? 0.509 -5.644 4.596 1.00 95.12 105 ILE A O 1
ATOM 843 N N . MET A 1 106 ? -0.509 -3.693 4.134 1.00 95.62 106 MET A N 1
ATOM 844 C CA . MET A 1 106 ? -0.501 -3.178 5.497 1.00 95.62 106 MET A CA 1
ATOM 845 C C . MET A 1 106 ? -1.879 -2.613 5.850 1.00 95.62 106 MET A C 1
ATOM 847 O O . MET A 1 106 ? -2.470 -1.867 5.080 1.00 95.62 106 MET A O 1
ATOM 851 N N . ILE A 1 107 ? -2.382 -2.931 7.049 1.00 97.31 107 ILE A N 1
ATOM 852 C CA . ILE A 1 107 ? -3.505 -2.221 7.685 1.00 97.31 107 ILE A CA 1
ATOM 853 C C . ILE A 1 107 ? -2.961 -1.532 8.938 1.00 97.31 107 ILE A C 1
ATOM 855 O O . ILE A 1 107 ? -2.845 -2.137 10.011 1.00 97.31 107 ILE A O 1
ATOM 859 N N . ALA A 1 108 ? -2.586 -0.268 8.776 1.00 96.81 108 ALA A N 1
ATOM 860 C CA . ALA A 1 108 ? -1.934 0.526 9.803 1.00 96.81 108 ALA A CA 1
ATOM 861 C C . ALA A 1 108 ? -2.897 0.903 10.935 1.00 96.81 108 ALA A C 1
ATOM 863 O O . ALA A 1 108 ? -2.541 0.747 12.100 1.00 96.81 108 ALA A O 1
ATOM 864 N N . GLU A 1 109 ? -4.133 1.300 10.621 1.00 97.12 109 GLU A N 1
ATOM 865 C CA . GLU A 1 109 ? -5.103 1.791 11.611 1.00 97.12 109 GLU A CA 1
ATOM 866 C C . GLU A 1 109 ? -5.652 0.661 12.506 1.00 97.12 109 GLU A C 1
ATOM 868 O O . GLU A 1 109 ? -6.396 -0.201 12.022 1.00 97.12 109 GLU A O 1
ATOM 873 N N . PRO A 1 110 ? -5.372 0.655 13.828 1.00 94.31 110 PRO A N 1
ATOM 874 C CA . PRO A 1 110 ? -5.776 -0.438 14.716 1.00 94.31 110 PRO A CA 1
ATOM 875 C C . PRO A 1 110 ? -7.286 -0.691 14.746 1.00 94.31 110 PRO A C 1
ATOM 877 O O . PRO A 1 110 ? -7.714 -1.844 14.755 1.00 94.31 110 PRO A O 1
ATOM 880 N N . LYS A 1 111 ? -8.094 0.376 14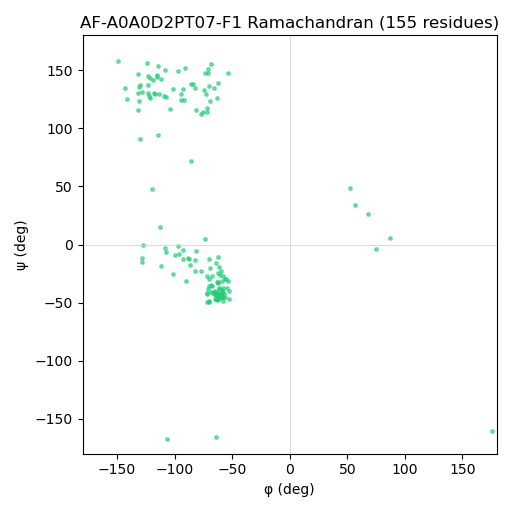.691 1.00 95.06 111 LYS A N 1
ATOM 881 C CA . LYS A 1 111 ? -9.567 0.310 14.691 1.00 95.06 111 LYS A CA 1
ATOM 882 C C . LYS A 1 111 ? -10.165 -0.390 13.465 1.00 95.06 111 LYS A C 1
ATOM 884 O O . LYS A 1 111 ? -11.333 -0.765 13.500 1.00 95.06 111 LYS A O 1
ATOM 889 N N . SER A 1 112 ? -9.380 -0.565 12.404 1.00 96.31 112 SER A N 1
ATOM 890 C CA . SER A 1 112 ? -9.812 -1.184 11.148 1.00 96.31 112 SER A CA 1
ATOM 891 C C . SER A 1 112 ? -9.209 -2.580 10.935 1.00 96.31 112 SER A C 1
ATOM 893 O O . SER A 1 112 ? -9.564 -3.280 9.983 1.00 96.31 112 SER A O 1
ATOM 895 N N . ARG A 1 113 ? -8.342 -3.044 11.847 1.00 93.44 113 ARG A N 1
ATOM 896 C CA . ARG A 1 113 ? -7.815 -4.418 11.848 1.00 93.44 113 ARG A CA 1
ATOM 897 C C . ARG A 1 113 ? -8.912 -5.415 12.240 1.00 93.44 113 ARG A C 1
ATOM 899 O O . ARG A 1 113 ? -9.848 -5.090 12.959 1.00 93.44 113 ARG A O 1
ATOM 906 N N . GLY A 1 114 ? -8.814 -6.650 11.743 1.00 91.06 114 GLY A N 1
ATOM 907 C CA . GLY A 1 114 ? -9.780 -7.719 12.049 1.00 91.06 114 GLY A CA 1
ATOM 908 C C . GLY A 1 114 ? -11.140 -7.614 11.340 1.00 91.06 114 GLY A C 1
ATOM 909 O O . GLY A 1 114 ? -11.934 -8.542 11.430 1.00 91.06 114 GLY A O 1
ATOM 910 N N . LYS A 1 115 ? -11.403 -6.547 10.570 1.00 94.75 115 LYS A N 1
ATOM 911 C CA . LYS A 1 115 ? -12.650 -6.370 9.796 1.00 94.75 115 LYS A CA 1
ATOM 912 C C . LYS A 1 115 ? -12.684 -7.117 8.449 1.00 94.75 115 LYS A C 1
ATOM 914 O O . LYS A 1 115 ? -13.702 -7.113 7.749 1.00 94.75 115 LYS A O 1
ATOM 919 N N . GLY A 1 116 ? -11.570 -7.745 8.067 1.00 95.38 116 GLY A N 1
ATOM 920 C CA . GLY A 1 116 ? -11.392 -8.417 6.773 1.00 95.38 116 GLY A CA 1
ATOM 921 C C . GLY A 1 116 ? -10.897 -7.514 5.635 1.00 95.38 116 GLY A C 1
ATOM 922 O O . GLY A 1 116 ? -10.776 -7.999 4.516 1.00 95.38 116 GLY A O 1
ATOM 923 N N . LEU A 1 117 ? -10.565 -6.244 5.909 1.00 97.44 117 LEU A N 1
ATOM 924 C CA . LEU A 1 117 ? -10.134 -5.280 4.883 1.00 97.44 117 LEU A CA 1
ATOM 925 C C . LEU A 1 117 ? -8.885 -5.748 4.130 1.00 97.44 117 LEU A C 1
ATOM 927 O O . LEU A 1 117 ? -8.871 -5.732 2.910 1.00 97.44 117 LEU A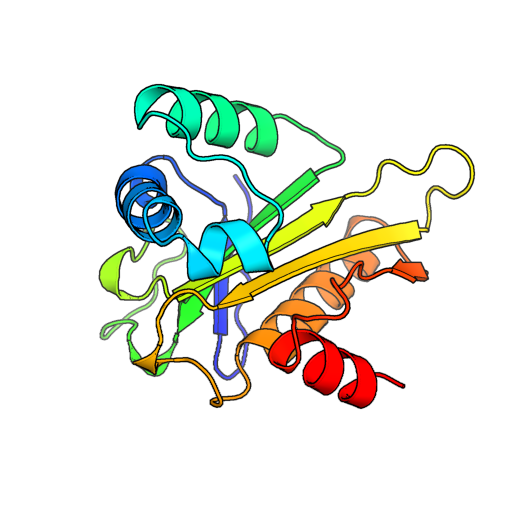 O 1
ATOM 931 N N . GLY A 1 118 ? -7.866 -6.246 4.842 1.00 95.50 118 GLY A N 1
ATOM 932 C CA . GLY A 1 118 ? -6.633 -6.727 4.206 1.00 95.50 118 GLY A CA 1
ATOM 933 C C . GLY A 1 118 ? -6.870 -7.857 3.196 1.00 95.50 118 GLY A C 1
ATOM 934 O O . GLY A 1 118 ? -6.281 -7.847 2.121 1.00 95.50 118 GLY A O 1
ATOM 935 N N . LYS A 1 119 ? -7.782 -8.793 3.503 1.00 95.25 119 LYS A N 1
ATOM 936 C CA . LYS A 1 119 ? -8.151 -9.894 2.596 1.00 95.25 119 LYS A CA 1
ATOM 937 C C . LYS A 1 119 ? -8.817 -9.379 1.331 1.00 95.25 119 LYS A C 1
ATOM 939 O O . LYS A 1 119 ? -8.450 -9.785 0.233 1.00 95.25 119 LYS A O 1
ATOM 944 N N . GLU A 1 120 ? -9.780 -8.479 1.494 1.00 97.75 120 GLU A N 1
ATOM 945 C CA . GLU A 1 120 ? -10.488 -7.872 0.373 1.00 97.75 120 GLU A CA 1
ATOM 946 C C . GLU A 1 120 ? -9.540 -7.051 -0.511 1.00 97.75 120 GLU A C 1
ATOM 948 O O . GLU A 1 120 ? -9.544 -7.240 -1.724 1.00 97.75 120 GLU A O 1
ATOM 953 N N . SER A 1 121 ? -8.653 -6.242 0.079 1.00 98.00 121 SER A N 1
ATOM 954 C CA . SER A 1 121 ? -7.653 -5.462 -0.662 1.00 98.00 121 SER A CA 1
ATOM 955 C C . SER A 1 121 ? -6.710 -6.337 -1.489 1.00 98.00 121 SER A C 1
ATOM 957 O O . SER A 1 121 ? -6.449 -6.024 -2.648 1.00 98.00 121 SER A O 1
ATOM 959 N N . VAL A 1 122 ? -6.221 -7.450 -0.929 1.00 96.94 122 VAL A N 1
ATOM 960 C CA . VAL A 1 122 ? -5.356 -8.391 -1.663 1.00 96.94 122 VAL A CA 1
ATOM 961 C C . VAL A 1 122 ? -6.110 -9.010 -2.841 1.00 96.94 122 VAL A C 1
ATOM 963 O O . VAL A 1 122 ? -5.600 -8.994 -3.959 1.00 96.94 122 VAL A O 1
ATOM 966 N N . LEU A 1 123 ? -7.345 -9.480 -2.637 1.00 96.81 123 LEU A N 1
ATOM 967 C CA . LEU A 1 123 ? -8.170 -10.037 -3.717 1.00 96.81 123 LEU A CA 1
ATOM 968 C C . LEU A 1 123 ? -8.456 -9.011 -4.816 1.00 96.81 123 LEU A C 1
ATOM 970 O O . LEU A 1 123 ? -8.358 -9.330 -6.001 1.00 96.81 123 LEU A O 1
ATOM 974 N N . MET A 1 124 ? -8.785 -7.776 -4.434 1.00 97.50 124 MET A N 1
ATOM 975 C CA . MET A 1 124 ? -9.014 -6.687 -5.380 1.00 97.50 124 MET A CA 1
ATOM 976 C C . MET A 1 124 ? -7.742 -6.354 -6.169 1.00 97.50 124 MET A C 1
ATOM 978 O O . MET A 1 124 ? -7.817 -6.173 -7.384 1.00 97.50 124 MET A O 1
ATOM 982 N N . MET A 1 125 ? -6.576 -6.317 -5.5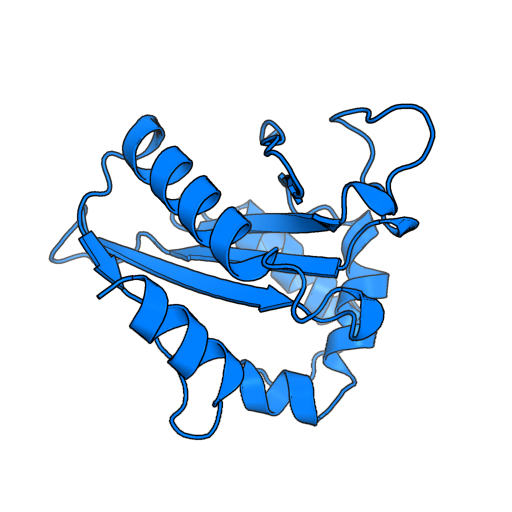14 1.00 97.06 125 MET A N 1
ATOM 983 C CA . MET A 1 125 ? -5.287 -6.090 -6.174 1.00 97.06 125 MET A CA 1
ATOM 984 C C . MET A 1 125 ? -4.944 -7.222 -7.151 1.00 97.06 125 MET A C 1
ATOM 986 O O . MET A 1 125 ? -4.548 -6.957 -8.285 1.00 97.06 125 MET A O 1
ATOM 990 N N . MET A 1 126 ? -5.150 -8.482 -6.758 1.00 96.44 126 MET A N 1
ATOM 991 C CA . MET A 1 126 ? -4.937 -9.636 -7.636 1.00 96.44 126 MET A CA 1
ATOM 992 C C . MET A 1 126 ? -5.860 -9.586 -8.859 1.00 96.44 126 MET A C 1
ATOM 994 O O . MET A 1 126 ? -5.396 -9.742 -9.986 1.00 96.44 126 MET A O 1
ATOM 998 N N . ALA A 1 127 ? -7.154 -9.307 -8.665 1.00 96.62 127 ALA A N 1
ATOM 999 C CA . ALA A 1 127 ? -8.111 -9.176 -9.763 1.00 96.62 127 ALA A CA 1
ATOM 1000 C C . ALA A 1 127 ? -7.725 -8.041 -10.726 1.00 96.62 127 ALA A C 1
ATOM 1002 O O . ALA A 1 127 ? -7.739 -8.229 -11.944 1.00 96.62 127 ALA A O 1
ATOM 1003 N N . TYR A 1 128 ? -7.318 -6.889 -10.185 1.00 95.88 128 TYR A N 1
ATOM 1004 C CA . TYR A 1 128 ? -6.792 -5.773 -10.966 1.00 95.88 128 TYR A CA 1
ATOM 1005 C C . TYR A 1 128 ? -5.563 -6.188 -11.788 1.00 95.88 128 TYR A C 1
ATOM 1007 O O . TYR A 1 128 ? -5.499 -5.894 -12.984 1.00 95.88 128 TYR A O 1
ATOM 1015 N N . ALA A 1 129 ? -4.625 -6.923 -11.189 1.00 95.56 129 ALA A N 1
ATOM 1016 C CA . ALA A 1 129 ? -3.404 -7.358 -11.856 1.00 95.56 129 ALA A CA 1
ATOM 1017 C C . ALA A 1 129 ? -3.645 -8.391 -12.967 1.00 95.56 129 ALA A C 1
ATOM 1019 O O . ALA A 1 129 ? -3.076 -8.268 -14.054 1.00 95.56 129 ALA A O 1
ATOM 1020 N N . VAL A 1 130 ? -4.544 -9.354 -12.744 1.00 95.94 130 VAL A N 1
ATOM 1021 C CA . VAL A 1 130 ? -4.973 -10.315 -13.775 1.00 95.94 130 VAL A CA 1
ATOM 1022 C C . VAL A 1 130 ? -5.555 -9.574 -14.981 1.00 95.94 130 VAL A C 1
ATOM 1024 O O . VAL A 1 130 ? -5.171 -9.835 -16.120 1.00 95.94 130 VAL A O 1
ATOM 1027 N N . GLN A 1 131 ? -6.466 -8.625 -14.740 1.00 94.81 131 GLN A N 1
ATOM 1028 C CA . GLN A 1 131 ? -7.196 -7.930 -15.803 1.00 94.81 131 GLN A CA 1
ATOM 1029 C C . GLN A 1 131 ? -6.326 -6.958 -16.607 1.00 94.81 131 GLN A C 1
ATOM 1031 O O . GLN A 1 131 ? -6.502 -6.844 -17.819 1.00 94.81 131 GLN A O 1
ATOM 1036 N N . ASN A 1 132 ? -5.408 -6.249 -15.945 1.00 94.06 132 ASN A N 1
ATOM 1037 C CA . ASN A 1 132 ? -4.669 -5.144 -16.562 1.00 94.06 132 ASN A CA 1
ATOM 1038 C C . ASN A 1 132 ? -3.246 -5.526 -16.983 1.00 94.06 132 ASN A C 1
ATOM 1040 O O . ASN A 1 132 ? -2.712 -4.922 -17.912 1.00 94.06 132 ASN A O 1
ATOM 1044 N N . PHE A 1 133 ? -2.643 -6.529 -16.337 1.00 93.50 133 PHE A N 1
ATOM 1045 C CA . PHE A 1 133 ? -1.233 -6.884 -16.532 1.00 93.50 133 PHE A CA 1
ATOM 1046 C C . PHE A 1 133 ? -1.002 -8.365 -16.857 1.00 93.50 133 PHE A C 1
ATOM 1048 O O . PHE A 1 133 ? 0.137 -8.744 -17.101 1.00 93.50 133 PHE A O 1
ATOM 1055 N N . ARG A 1 134 ? -2.058 -9.195 -16.927 1.00 93.31 134 ARG A N 1
ATOM 1056 C CA . ARG A 1 134 ? -1.963 -10.646 -17.202 1.00 93.31 134 ARG A CA 1
ATOM 1057 C C . ARG A 1 134 ? -1.065 -11.391 -16.206 1.00 93.31 134 ARG A C 1
ATOM 1059 O O . ARG A 1 134 ? -0.391 -12.354 -16.559 1.00 93.31 134 ARG A O 1
ATOM 1066 N N . ILE A 1 135 ? -1.066 -10.935 -14.957 1.00 95.88 135 ILE A N 1
ATOM 1067 C CA . ILE A 1 135 ? -0.429 -11.650 -13.854 1.00 95.88 135 ILE A CA 1
ATOM 1068 C C . ILE A 1 135 ? -1.300 -12.849 -13.489 1.00 95.88 135 ILE A C 1
ATOM 1070 O O . ILE A 1 135 ? -2.514 -12.714 -13.337 1.00 95.88 135 ILE A O 1
ATOM 1074 N N . HIS A 1 136 ? -0.680 -14.014 -13.333 1.00 92.38 136 HIS A N 1
ATOM 1075 C CA . HIS A 1 136 ? -1.365 -15.268 -13.009 1.00 92.38 136 HIS A CA 1
ATOM 1076 C C . HIS A 1 136 ? -0.755 -15.990 -11.807 1.00 92.38 136 HIS A C 1
ATOM 1078 O O . HIS A 1 136 ? -1.405 -16.860 -11.227 1.00 92.38 136 HIS A O 1
ATOM 1084 N N . VAL A 1 137 ? 0.457 -15.608 -11.405 1.00 93.31 137 VAL A N 1
ATOM 1085 C CA . VAL A 1 137 ? 1.149 -16.150 -10.239 1.00 93.31 137 VAL A CA 1
ATOM 1086 C C . VAL A 1 137 ? 1.365 -15.019 -9.244 1.00 93.31 137 VAL A C 1
ATOM 1088 O O . VAL A 1 137 ? 1.847 -13.946 -9.595 1.00 93.31 137 VAL A O 1
ATOM 1091 N N . PHE A 1 138 ? 0.997 -15.253 -7.987 1.00 93.81 138 PHE A N 1
ATOM 1092 C CA . PHE A 1 138 ? 1.125 -14.259 -6.929 1.00 93.81 138 PHE A CA 1
ATOM 1093 C C . PHE A 1 138 ? 1.959 -14.806 -5.784 1.00 93.81 138 PHE A C 1
ATOM 1095 O O . PHE A 1 138 ? 1.777 -15.941 -5.343 1.00 93.81 138 PHE A O 1
ATOM 1102 N N . ARG A 1 139 ? 2.851 -13.964 -5.273 1.00 92.12 139 ARG A N 1
ATOM 1103 C CA . ARG A 1 139 ? 3.679 -14.242 -4.106 1.00 92.12 139 ARG A CA 1
ATOM 1104 C C . ARG A 1 139 ? 3.415 -13.197 -3.031 1.00 92.12 139 ARG A C 1
ATOM 1106 O O . ARG A 1 139 ? 3.269 -12.021 -3.330 1.00 92.12 139 ARG A O 1
ATOM 1113 N N . ALA A 1 140 ? 3.423 -13.623 -1.774 1.00 87.38 140 ALA A N 1
ATOM 1114 C CA . ALA A 1 140 ? 3.504 -12.727 -0.628 1.00 87.38 140 ALA A CA 1
ATOM 1115 C C . ALA A 1 140 ? 4.723 -13.115 0.213 1.00 87.38 140 ALA A C 1
ATOM 1117 O O . ALA A 1 140 ? 4.907 -14.293 0.538 1.00 87.38 140 ALA A O 1
ATOM 1118 N N . LYS A 1 141 ? 5.562 -12.140 0.567 1.00 78.56 141 LYS A N 1
ATOM 1119 C CA . LYS A 1 141 ? 6.633 -12.324 1.550 1.00 78.56 141 LYS A CA 1
ATOM 1120 C C . LYS A 1 141 ? 6.121 -11.877 2.910 1.00 78.56 141 LYS A C 1
ATOM 1122 O O . LYS A 1 141 ? 5.648 -10.759 3.067 1.00 78.56 141 LYS A O 1
ATOM 1127 N N . ILE A 1 142 ? 6.192 -12.767 3.893 1.00 77.44 142 ILE A N 1
ATOM 1128 C CA . ILE A 1 142 ? 5.701 -12.501 5.244 1.00 77.44 142 ILE A CA 1
ATOM 1129 C C . ILE A 1 142 ? 6.794 -12.892 6.229 1.00 77.44 142 ILE A C 1
ATOM 1131 O O . ILE A 1 142 ? 7.258 -14.032 6.230 1.00 77.44 142 ILE A O 1
ATOM 1135 N N . GLY A 1 143 ? 7.206 -11.947 7.075 1.00 72.00 143 GLY A N 1
ATOM 1136 C CA . GLY A 1 143 ? 8.124 -12.237 8.172 1.00 72.00 143 GLY A CA 1
ATOM 1137 C C . GLY A 1 143 ? 7.506 -13.239 9.152 1.00 72.00 143 GLY A C 1
ATOM 1138 O O . GLY A 1 143 ? 6.332 -13.125 9.497 1.00 72.00 143 GLY A O 1
ATOM 1139 N N . ALA A 1 144 ? 8.293 -14.202 9.640 1.00 71.00 144 ALA A N 1
ATOM 1140 C CA . ALA A 1 144 ? 7.804 -15.277 10.514 1.00 71.00 144 ALA A CA 1
ATOM 1141 C C . ALA A 1 144 ? 7.165 -14.781 11.831 1.00 71.00 144 ALA A C 1
ATOM 1143 O O . ALA A 1 144 ? 6.351 -15.478 12.431 1.00 71.00 144 ALA A O 1
ATOM 1144 N N . SER A 1 145 ? 7.507 -13.571 12.278 1.00 73.25 145 SER A N 1
ATOM 1145 C CA . SER A 1 145 ? 6.914 -12.915 13.449 1.00 73.25 145 SER A CA 1
ATOM 1146 C C . SER A 1 145 ? 5.575 -12.220 13.159 1.00 73.25 145 SER A C 1
ATOM 1148 O O . SER A 1 145 ? 4.854 -11.870 14.095 1.00 73.25 145 SER A O 1
ATOM 1150 N N . ASN A 1 146 ? 5.197 -12.030 11.890 1.00 78.94 146 ASN A N 1
ATOM 1151 C CA . ASN A 1 146 ? 3.975 -11.332 11.499 1.00 78.94 146 ASN A CA 1
ATOM 1152 C C . ASN A 1 146 ? 2.771 -12.289 11.484 1.00 78.94 146 ASN A C 1
ATOM 1154 O O . ASN A 1 146 ? 2.230 -12.660 10.441 1.00 78.94 146 ASN A O 1
ATOM 1158 N N . GLY A 1 147 ? 2.331 -12.683 12.683 1.00 73.00 147 GLY A N 1
ATOM 1159 C CA . GLY A 1 147 ? 1.228 -13.631 12.864 1.00 73.00 147 GLY A CA 1
ATOM 1160 C C . GLY A 1 147 ? -0.093 -13.198 12.214 1.00 73.00 147 GLY A C 1
ATOM 1161 O O . GLY A 1 147 ? -0.897 -14.050 11.844 1.00 73.00 147 GLY A O 1
ATOM 1162 N N . SER A 1 148 ? -0.331 -11.893 12.049 1.00 75.62 148 SER A N 1
ATOM 1163 C CA . SER A 1 148 ? -1.524 -11.380 11.363 1.00 75.62 148 SER A CA 1
ATOM 1164 C C . SER A 1 148 ? -1.486 -11.667 9.866 1.00 75.62 148 SER A C 1
ATOM 1166 O O . SER A 1 148 ? -2.456 -12.213 9.340 1.00 75.62 148 SER A O 1
ATOM 1168 N N . SER A 1 149 ? -0.370 -11.368 9.199 1.00 75.69 149 SER A N 1
ATOM 1169 C CA . SER A 1 149 ? -0.200 -11.678 7.778 1.00 75.69 149 SER A CA 1
ATOM 1170 C C . SER A 1 149 ? -0.123 -13.185 7.529 1.00 75.69 149 SER A C 1
ATOM 1172 O O . SER A 1 149 ? -0.692 -13.659 6.554 1.00 75.69 149 SER A O 1
ATOM 1174 N N . LEU A 1 150 ? 0.486 -13.965 8.431 1.00 73.00 150 LEU A N 1
ATOM 1175 C CA . LEU A 1 150 ? 0.518 -15.431 8.317 1.00 73.00 150 LEU A CA 1
ATOM 1176 C C . LEU A 1 150 ? -0.885 -16.053 8.364 1.00 73.00 150 LEU A C 1
ATOM 1178 O O . LEU A 1 150 ? -1.198 -16.922 7.554 1.00 73.00 150 LEU A O 1
ATOM 1182 N N . ARG A 1 151 ? -1.759 -15.583 9.268 1.00 79.62 151 ARG A N 1
ATOM 1183 C CA . ARG A 1 151 ? -3.171 -16.008 9.279 1.00 79.62 151 ARG A CA 1
ATOM 1184 C C . ARG A 1 151 ? -3.881 -15.621 7.986 1.00 79.62 151 ARG A C 1
ATOM 1186 O O . ARG A 1 151 ? -4.599 -16.438 7.427 1.00 79.62 151 ARG A O 1
ATOM 1193 N N . LEU A 1 152 ? -3.647 -14.401 7.501 1.00 76.50 152 LEU A N 1
ATOM 1194 C CA . LEU A 1 152 ? -4.211 -13.935 6.237 1.00 76.50 152 LEU A CA 1
ATOM 1195 C C . LEU A 1 152 ? -3.739 -14.782 5.043 1.00 76.50 152 LEU A C 1
ATOM 1197 O O . LEU A 1 152 ? -4.530 -15.040 4.150 1.00 76.50 152 LEU A O 1
ATOM 1201 N N . GLN A 1 153 ? -2.485 -15.235 5.023 1.00 75.56 153 GLN A N 1
ATOM 1202 C CA . GLN A 1 153 ? -1.976 -16.129 3.980 1.00 75.56 153 GLN A CA 1
ATOM 1203 C C . GLN A 1 153 ? -2.644 -17.507 4.024 1.00 75.56 153 GLN A C 1
ATOM 1205 O O . GLN A 1 153 ? -3.003 -18.031 2.974 1.00 75.56 153 GLN A O 1
ATOM 1210 N N . GLY A 1 154 ? -2.842 -18.076 5.218 1.00 63.41 154 GLY A N 1
ATOM 1211 C CA . GLY A 1 154 ? -3.522 -19.366 5.384 1.00 63.41 154 GLY A CA 1
ATOM 1212 C C . GLY A 1 154 ? -4.964 -19.376 4.868 1.00 63.41 154 GLY A C 1
ATOM 1213 O O . GLY A 1 154 ? -5.452 -20.413 4.452 1.00 63.41 154 GLY A O 1
ATOM 1214 N N . ASP A 1 155 ? -5.621 -18.218 4.832 1.00 74.38 155 ASP A N 1
ATOM 1215 C CA . ASP A 1 155 ? -6.962 -18.026 4.269 1.00 74.38 155 ASP A CA 1
ATOM 1216 C C . ASP A 1 155 ? -7.030 -18.137 2.728 1.00 74.38 155 ASP A C 1
ATOM 1218 O O . ASP A 1 155 ? -8.137 -18.149 2.176 1.00 74.38 155 ASP A O 1
ATOM 1222 N N . PHE A 1 156 ? -5.877 -18.132 2.044 1.00 69.00 156 PHE A N 1
ATOM 1223 C CA . PHE A 1 156 ? -5.738 -18.225 0.582 1.00 69.00 156 PHE A CA 1
ATOM 1224 C C . PHE A 1 156 ? -5.203 -19.581 0.092 1.00 69.00 156 PHE A C 1
ATOM 1226 O O . PHE A 1 156 ? -5.127 -19.783 -1.122 1.00 69.00 156 PHE A O 1
ATOM 1233 N N . LEU A 1 157 ? -4.808 -20.471 1.007 1.00 60.00 157 LEU A N 1
ATOM 1234 C CA . LEU A 1 157 ? -4.324 -21.829 0.729 1.00 60.00 157 LEU A CA 1
ATOM 1235 C C . LEU A 1 157 ? -5.440 -22.853 0.966 1.00 60.00 157 LEU A C 1
ATOM 1237 O O . LEU A 1 157 ? -5.484 -23.838 0.199 1.00 60.00 157 LEU A O 1
#

Radius of gyration: 14.91 Å; Cα contacts (8 Å, |Δi|>4): 231; chains: 1; bounding box: 35×36×33 Å

Foldseek 3Di:
DDFWDDDDFKIWAFQDPVLLVVVLVLLVDPVSCVFQVHDRDDSVVSSVVSVVQVPDPQKTKTFIFGPVQQPPDDDRPDPPNRRGFWMKMKGQPDPVDSLEIEIDIDGSHPVCPPVCRRLRVVVRVVVVCCVPRVRDHYDYDGDPPNVSVVVSVVVVD

pLDDT: mean 91.89, std 8.9, range [45.97, 98.62]

InterPro domains:
  IPR000182 GNAT domain [PF13302] (10-152)
  IPR016181 Acyl-CoA N-acyltransferase [SSF55729] (3-152)
  IPR039135 N-acetyltransferase 9-like [PTHR13256] (3-152)

Secondary structure (DSSP, 8-state):
-PPPEE-SSEEEEE--GGGHHHHHHHTT-HHHHHHHTPPP--HHHHHHHHHHHHH-TTEEEEEEEEGGGS-S---TTS--TTTEEEEEEEE---SS-TTEEEEEEEE--GGGTTSSHHHHHHHHHHHHHHHHH---EEE----TT-HHHHHHHHTT-

Organism: Gossypium raimondii (NCBI:txid29730)

Nearest PDB structures (foldseek):
  7ovu-assembly1_A  TM=9.747E-01  e=3.542E-23  Arabidopsis thaliana
  3juw-assembly1_A  TM=7.485E-01  e=1.513E-06  Bordetella pertussis
  6erd-assembly2_C  TM=8.026E-01  e=4.979E-06  Bacillus cereus ATCC 14579
  3juw-assembly2_C-2  TM=7.202E-01  e=1.106E-06  Bordetella pertussis
  3juw-assembly1_B  TM=7.337E-01  e=2.204E-06  Bordetella pertussis